Protein AF-Q4W294-F1 (afdb_monomer_lite)

Foldseek 3Di:
DDPCVVVDDVVVVDDDDDDDPDDDKDWDFAPPDDPPDGRIDIDD

Organism: Cistugo seabrae (NCBI:txid712048)

InterPro domains:
  IPR001545 Gonadotropin, beta subunit [SM00068] (1-44)
  IPR006208 Glycoprotein hormone subunit beta [PF00007] (8-44)
  IPR029034 Cystine-knot cytokine [G3DSA:2.10.90.10] (3-44)
  IPR029034 Cystine-knot cytokine [SSF57501] (7-44)

Sequence (44 aa):
DINGKLFLPKYALSQDVCTYRDFVYKTVEIPGCPRHVSPYFSFP

Radius of gyration: 20.92 Å; chains: 1; bounding box: 34×23×50 Å

Structure (mmCIF, N/CA/C/O backbone):
data_AF-Q4W294-F1
#
_entry.id   AF-Q4W294-F1
#
loop_
_atom_site.group_PDB
_atom_site.id
_atom_site.type_symbol
_atom_site.label_atom_id
_atom_site.label_alt_id
_atom_site.label_comp_id
_atom_site.label_asym_id
_atom_site.label_entity_id
_atom_site.label_seq_id
_atom_site.pdbx_PDB_ins_code
_atom_site.Cartn_x
_atom_site.Cartn_y
_atom_site.Cartn_z
_atom_site.occupancy
_atom_site.B_iso_or_equiv
_atom_site.auth_seq_id
_atom_site.auth_comp_id
_atom_site.auth_asym_id
_atom_site.auth_atom_id
_atom_site.pdbx_PDB_model_num
ATOM 1 N N . ASP A 1 1 ? -11.314 18.493 36.628 1.00 57.19 1 ASP A N 1
ATOM 2 C CA . ASP A 1 1 ? -11.766 17.525 35.619 1.00 57.19 1 ASP A CA 1
ATOM 3 C C . ASP A 1 1 ? -10.776 16.365 35.601 1.00 57.19 1 ASP A C 1
ATOM 5 O O . ASP A 1 1 ? -9.605 16.594 35.320 1.00 57.19 1 ASP A O 1
ATOM 9 N N . ILE A 1 2 ? -11.179 15.177 36.061 1.00 69.88 2 ILE A N 1
ATOM 10 C CA . ILE A 1 2 ? -10.305 13.993 36.097 1.00 69.88 2 ILE A CA 1
ATOM 11 C C . ILE A 1 2 ? -10.618 13.187 34.840 1.00 69.88 2 ILE A C 1
ATOM 13 O O . ILE A 1 2 ? -11.724 12.671 34.695 1.00 69.88 2 ILE A O 1
ATOM 17 N N . ASN A 1 3 ? -9.652 13.067 33.928 1.00 76.38 3 ASN A N 1
ATOM 18 C CA . ASN A 1 3 ? -9.826 12.292 32.704 1.00 76.38 3 ASN A CA 1
ATOM 19 C C . ASN A 1 3 ? -9.869 10.789 33.032 1.00 76.38 3 ASN A C 1
ATOM 21 O O . ASN A 1 3 ? -8.839 10.115 33.091 1.00 76.38 3 ASN A O 1
ATOM 25 N N . GLY A 1 4 ? -11.078 10.265 33.250 1.00 79.69 4 GLY A N 1
ATO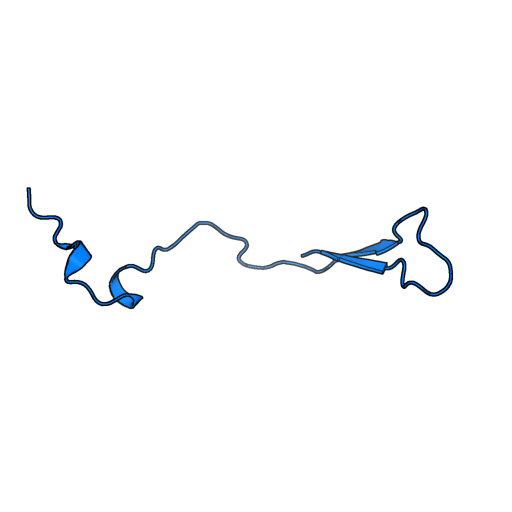M 26 C CA . GLY A 1 4 ? -11.329 8.868 33.619 1.00 79.69 4 GLY A CA 1
ATOM 27 C C . GLY A 1 4 ? -10.827 7.835 32.605 1.00 79.69 4 GLY A C 1
ATOM 28 O O . GLY A 1 4 ? -10.666 6.670 32.959 1.00 79.69 4 GLY A O 1
ATOM 29 N N . LYS A 1 5 ? -10.499 8.250 31.371 1.00 80.19 5 LYS A N 1
ATOM 30 C CA . LYS A 1 5 ? -9.898 7.370 30.356 1.00 80.19 5 LYS A CA 1
ATOM 31 C C . LYS A 1 5 ? -8.519 6.851 30.771 1.00 80.19 5 LYS A C 1
ATOM 33 O O . LYS A 1 5 ? -8.130 5.783 30.318 1.00 80.19 5 LYS A O 1
ATOM 38 N N . LEU A 1 6 ? -7.798 7.557 31.650 1.00 82.75 6 LEU A N 1
ATOM 39 C CA . LEU A 1 6 ? -6.475 7.133 32.127 1.00 82.75 6 LEU A CA 1
ATOM 40 C C . LEU A 1 6 ? -6.517 5.799 32.894 1.00 82.75 6 LEU A C 1
ATOM 42 O O . LEU A 1 6 ? -5.531 5.070 32.917 1.00 82.75 6 LEU A O 1
ATOM 46 N N . PHE A 1 7 ? -7.660 5.478 33.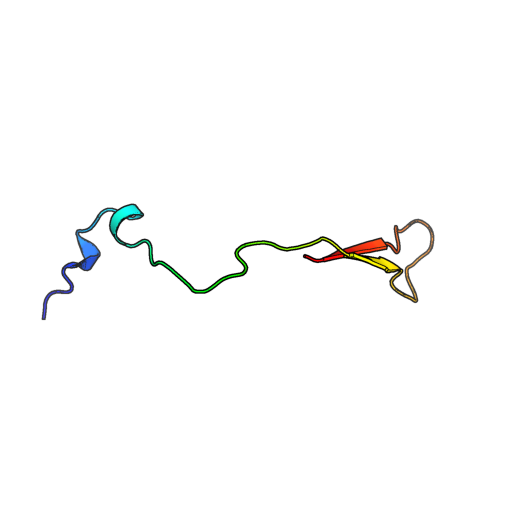502 1.00 85.81 7 PHE A N 1
ATOM 47 C CA . PHE A 1 7 ? -7.851 4.265 34.299 1.00 85.81 7 PHE A CA 1
ATOM 48 C C . PHE A 1 7 ? -8.424 3.098 33.491 1.00 85.81 7 PHE A C 1
ATOM 50 O O . PHE A 1 7 ? -8.586 2.002 34.027 1.00 85.81 7 PHE A O 1
ATOM 57 N N . LEU A 1 8 ? -8.743 3.317 32.214 1.00 87.12 8 LEU A N 1
ATOM 58 C CA . LEU A 1 8 ? -9.261 2.265 31.357 1.00 87.12 8 LEU A CA 1
ATOM 59 C C . LEU A 1 8 ? -8.107 1.448 30.760 1.00 87.12 8 LEU A C 1
ATOM 61 O O . LEU A 1 8 ? -7.105 2.011 30.310 1.00 87.12 8 LEU A O 1
ATOM 65 N N . PRO A 1 9 ? -8.235 0.115 30.709 1.00 83.62 9 PRO A N 1
ATOM 66 C CA . PRO A 1 9 ? -7.270 -0.719 30.012 1.00 83.62 9 PRO A CA 1
ATOM 67 C C . PRO A 1 9 ? -7.277 -0.403 28.508 1.00 83.62 9 PRO A C 1
ATOM 69 O O . PRO A 1 9 ? -8.309 -0.043 27.945 1.00 83.62 9 PRO A O 1
ATOM 72 N N . LYS A 1 10 ? -6.130 -0.565 27.832 1.00 81.38 10 LYS A N 1
ATOM 73 C CA . LYS A 1 10 ? -5.926 -0.107 26.439 1.00 81.38 10 LYS A CA 1
ATOM 74 C C . LYS A 1 10 ? -6.989 -0.591 25.446 1.00 81.38 10 LYS A C 1
ATOM 76 O O . LYS A 1 10 ? -7.336 0.150 24.537 1.00 81.38 10 LYS A O 1
ATOM 81 N N . TYR A 1 11 ? -7.529 -1.797 25.623 1.00 80.69 11 TYR A N 1
ATOM 82 C CA . TYR A 1 11 ? -8.583 -2.321 24.748 1.00 80.69 11 TYR A CA 1
ATOM 83 C C . TYR A 1 11 ? -9.902 -1.535 24.864 1.00 80.69 11 TYR A C 1
ATOM 85 O O . TYR A 1 11 ? -10.617 -1.405 23.879 1.00 80.69 11 TYR A O 1
ATOM 93 N N . ALA A 1 12 ? -10.203 -0.957 26.033 1.00 85.94 12 ALA A N 1
ATOM 94 C CA . ALA A 1 12 ? -11.370 -0.100 26.262 1.00 85.94 12 ALA A CA 1
ATOM 95 C C . ALA A 1 12 ? -11.149 1.346 25.775 1.00 85.94 12 ALA A C 1
ATOM 97 O O . ALA A 1 12 ? -12.069 2.159 25.800 1.00 85.94 12 ALA A O 1
ATOM 98 N N . LEU A 1 13 ? -9.927 1.661 25.332 1.00 87.69 13 LEU A N 1
ATOM 99 C CA . LEU A 1 13 ? -9.580 2.900 24.637 1.00 87.69 13 LEU A CA 1
ATOM 100 C C . LEU A 1 13 ? -9.578 2.733 23.110 1.00 87.69 13 LEU A C 1
ATOM 102 O O . LEU A 1 13 ? -9.315 3.707 22.407 1.00 87.69 13 LEU A O 1
ATOM 106 N N . SER A 1 14 ? -9.851 1.525 22.600 1.00 87.69 14 SER A N 1
ATOM 107 C CA . SER A 1 14 ? -10.003 1.283 21.166 1.00 87.69 14 SER A CA 1
ATOM 108 C C . SER A 1 14 ? -11.143 2.134 20.609 1.00 87.69 14 SER A C 1
ATOM 110 O O . SER A 1 14 ? -12.192 2.268 21.238 1.00 87.69 14 SER A O 1
ATOM 112 N N . GLN A 1 15 ? -10.929 2.721 19.436 1.00 87.81 15 GLN A N 1
ATOM 113 C CA . GLN 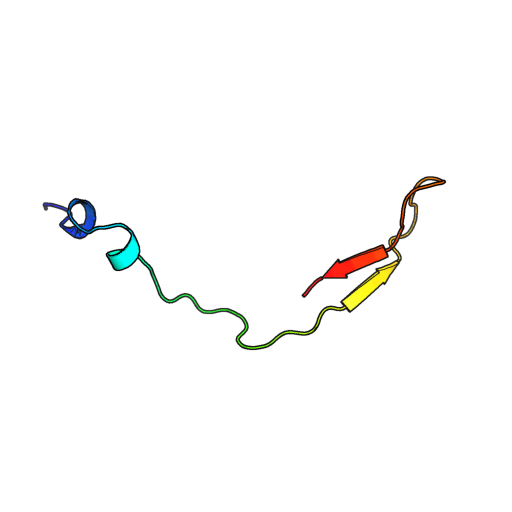A 1 15 ? -11.926 3.525 18.741 1.00 87.81 15 GLN A CA 1
ATOM 114 C C . GLN A 1 15 ? -12.278 2.856 17.423 1.00 87.81 15 GLN A C 1
ATOM 116 O O . GLN A 1 15 ? -11.389 2.451 16.673 1.00 87.81 15 GLN A O 1
ATOM 121 N N . ASP A 1 16 ? -13.568 2.808 17.126 1.00 90.56 16 ASP A N 1
ATOM 122 C CA . ASP A 1 16 ? -14.042 2.430 15.805 1.00 90.56 16 ASP A CA 1
ATOM 123 C C . ASP A 1 16 ? -13.819 3.610 14.855 1.00 90.56 16 ASP A C 1
ATOM 125 O O . ASP A 1 16 ? -14.440 4.669 14.982 1.00 90.56 16 ASP A O 1
ATOM 129 N N . VAL A 1 17 ? -12.883 3.443 13.922 1.00 93.12 17 VAL A N 1
ATOM 130 C CA . VAL A 1 17 ? -12.543 4.443 12.903 1.00 93.12 17 VAL A CA 1
ATOM 131 C C . VAL A 1 17 ? -13.086 4.020 11.541 1.00 93.12 17 VAL A C 1
ATOM 133 O O . VAL A 1 17 ? -13.150 2.834 11.220 1.00 93.12 17 VAL A O 1
ATOM 136 N N . CYS A 1 18 ? -13.474 4.991 10.713 1.00 95.56 18 CYS A N 1
ATOM 137 C CA . CYS A 1 18 ? -13.914 4.714 9.347 1.00 95.56 18 CYS A CA 1
ATOM 138 C C . CYS A 1 18 ? -12.722 4.247 8.494 1.00 95.56 18 CYS A C 1
ATOM 140 O O . CYS A 1 18 ? -11.726 4.961 8.382 1.00 95.56 18 CYS A O 1
ATOM 142 N N . THR A 1 19 ? -12.820 3.056 7.901 1.00 95.50 19 THR A N 1
ATOM 143 C CA . THR A 1 19 ? -11.795 2.458 7.031 1.00 95.50 19 THR A CA 1
ATOM 144 C C . THR A 1 19 ? -12.444 1.592 5.946 1.00 95.50 19 THR A C 1
ATOM 146 O O . THR A 1 19 ? -13.647 1.319 5.999 1.00 95.50 19 THR A O 1
ATOM 149 N N . TYR A 1 20 ? -11.663 1.159 4.953 1.00 96.56 20 TYR A N 1
ATOM 150 C CA . TYR A 1 20 ? -12.132 0.231 3.925 1.00 96.56 20 TYR A CA 1
ATOM 151 C C . TYR A 1 20 ? -12.550 -1.100 4.555 1.00 96.56 20 TYR A C 1
ATOM 153 O O . TYR A 1 20 ? -11.774 -1.726 5.275 1.00 96.56 20 TYR A O 1
ATOM 161 N N . ARG A 1 21 ? -13.780 -1.536 4.265 1.00 96.06 21 ARG A N 1
ATOM 162 C CA . ARG A 1 21 ? -14.294 -2.848 4.683 1.00 96.06 21 ARG A CA 1
ATOM 163 C C . ARG A 1 21 ? -13.690 -3.981 3.853 1.00 96.06 21 ARG A C 1
ATOM 165 O O . ARG A 1 21 ? -13.324 -5.007 4.408 1.00 96.06 21 ARG A O 1
ATOM 172 N N . ASP A 1 22 ? -13.562 -3.743 2.550 1.00 97.38 22 ASP A N 1
ATOM 173 C CA . ASP A 1 22 ? -12.998 -4.651 1.556 1.00 97.38 22 ASP A CA 1
ATOM 174 C C . ASP A 1 22 ? -12.102 -3.838 0.607 1.00 97.38 22 ASP A C 1
ATOM 176 O O . ASP A 1 22 ? -12.420 -2.688 0.288 1.00 97.38 22 ASP A O 1
ATOM 180 N N . PHE A 1 23 ? -10.984 -4.413 0.160 1.00 96.94 23 PHE A N 1
ATOM 181 C CA . PHE A 1 23 ? -10.035 -3.772 -0.757 1.00 96.94 23 PHE A CA 1
ATOM 182 C C . PHE A 1 23 ? -9.336 -4.812 -1.645 1.00 96.94 23 PHE A C 1
ATOM 184 O O . PHE A 1 23 ? -9.380 -6.012 -1.365 1.00 96.94 23 PHE A O 1
ATOM 191 N N . VAL A 1 24 ? -8.714 -4.363 -2.738 1.00 97.75 24 VAL A N 1
ATOM 192 C CA . VAL A 1 24 ? -8.043 -5.241 -3.707 1.00 97.75 24 VAL A CA 1
ATOM 193 C C . VAL A 1 24 ? -6.661 -4.693 -3.997 1.00 97.75 24 VAL A C 1
ATOM 195 O O . VAL A 1 24 ? -6.530 -3.600 -4.540 1.00 97.75 24 VAL A O 1
ATOM 198 N N . TYR A 1 25 ? -5.641 -5.510 -3.747 1.00 98.19 25 TYR A N 1
ATOM 199 C CA . TYR A 1 25 ? -4.275 -5.139 -4.077 1.00 98.19 25 TYR A CA 1
ATOM 200 C C . TYR A 1 25 ? -4.079 -4.943 -5.579 1.00 98.19 25 TYR A C 1
ATOM 202 O O . TYR A 1 25 ? -4.393 -5.815 -6.395 1.00 98.19 25 TYR A O 1
ATOM 210 N N . LYS A 1 26 ? -3.473 -3.815 -5.935 1.00 98.00 26 LYS A N 1
ATOM 211 C CA . LYS A 1 26 ? -2.985 -3.523 -7.282 1.00 98.00 26 LYS A CA 1
ATOM 212 C C . LYS A 1 26 ? -1.472 -3.453 -7.264 1.00 98.00 26 LYS A C 1
ATOM 214 O O . LYS A 1 26 ? -0.890 -2.940 -6.316 1.00 98.00 26 LYS A O 1
ATOM 219 N N . THR A 1 27 ? -0.845 -3.952 -8.325 1.00 98.44 27 THR A N 1
ATOM 220 C CA . THR A 1 27 ? 0.611 -3.908 -8.494 1.00 98.44 27 THR A CA 1
ATOM 221 C C . THR A 1 27 ? 0.964 -3.073 -9.711 1.00 98.44 27 THR A C 1
ATOM 223 O O . THR A 1 27 ? 0.355 -3.236 -10.768 1.00 98.44 27 THR A O 1
ATOM 226 N N . VAL A 1 28 ? 1.938 -2.183 -9.555 1.00 98.06 28 VAL A N 1
ATOM 227 C CA . VAL A 1 28 ? 2.453 -1.317 -10.621 1.00 98.06 28 VAL A CA 1
ATOM 228 C C . VAL A 1 28 ? 3.958 -1.482 -10.759 1.00 98.06 28 VAL A C 1
ATOM 230 O O . VAL A 1 28 ? 4.635 -1.863 -9.805 1.00 98.06 28 VAL A O 1
ATOM 233 N N . GLU A 1 29 ? 4.473 -1.178 -11.944 1.00 97.81 29 GLU A N 1
ATOM 234 C CA . GLU A 1 29 ? 5.905 -1.073 -12.205 1.00 97.81 29 GLU A CA 1
ATOM 235 C C . GLU A 1 29 ? 6.355 0.382 -12.000 1.00 97.81 29 GLU A C 1
ATOM 237 O O . GLU A 1 29 ? 5.830 1.302 -12.631 1.00 97.81 29 GLU A O 1
ATOM 242 N N . ILE A 1 30 ? 7.304 0.601 -11.090 1.00 97.31 30 ILE A N 1
ATOM 243 C CA . ILE A 1 30 ? 7.869 1.916 -10.788 1.00 97.31 30 ILE A CA 1
ATOM 244 C C . ILE A 1 30 ? 8.958 2.241 -11.822 1.00 97.31 30 ILE A C 1
ATOM 246 O O . ILE A 1 30 ? 9.926 1.487 -11.959 1.00 97.31 30 ILE A O 1
ATOM 250 N N . PRO A 1 31 ? 8.858 3.377 -12.536 1.00 97.44 31 PRO A N 1
ATOM 251 C CA . PRO A 1 31 ? 9.875 3.765 -13.501 1.00 97.44 31 PRO A CA 1
ATOM 252 C C . PRO A 1 31 ? 11.180 4.180 -12.805 1.00 97.44 31 PRO A C 1
ATOM 254 O O . PRO A 1 31 ? 11.175 4.768 -11.726 1.00 97.44 31 PRO A O 1
ATOM 257 N N . GLY A 1 32 ? 12.315 3.934 -13.463 1.00 96.69 32 GLY A N 1
ATOM 258 C CA . GLY A 1 32 ? 13.621 4.436 -13.018 1.00 96.69 32 GLY A CA 1
ATOM 259 C C . GLY A 1 32 ? 14.301 3.621 -11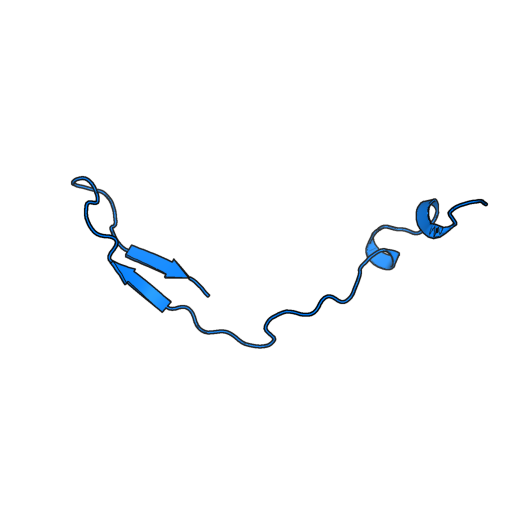.914 1.00 96.69 32 GLY A C 1
ATOM 260 O O . GLY A 1 32 ? 15.292 4.081 -11.346 1.00 96.69 32 GLY A O 1
ATOM 261 N N . CYS A 1 33 ? 13.815 2.417 -11.609 1.00 96.38 33 CYS A N 1
ATOM 262 C CA . CYS A 1 33 ? 14.478 1.543 -10.646 1.00 96.38 33 CYS A CA 1
ATOM 263 C C . CYS A 1 33 ? 15.911 1.170 -11.089 1.00 96.38 33 CYS A C 1
ATOM 265 O O . CYS A 1 33 ? 16.148 0.902 -12.272 1.00 96.38 33 CYS A O 1
ATOM 267 N N . PRO A 1 34 ? 16.881 1.117 -10.151 1.00 96.75 34 PRO A N 1
ATOM 268 C CA . PRO A 1 34 ? 18.226 0.633 -10.436 1.00 96.75 34 PRO A CA 1
ATOM 269 C C . PRO A 1 34 ? 18.237 -0.817 -10.929 1.00 96.75 34 PRO A C 1
ATOM 271 O O . PRO A 1 34 ? 17.331 -1.605 -10.653 1.00 96.75 34 PRO A O 1
ATOM 274 N N . ARG A 1 35 ? 19.324 -1.203 -11.608 1.00 93.94 35 ARG A N 1
ATOM 275 C CA . ARG A 1 35 ? 19.539 -2.605 -11.992 1.00 93.94 35 ARG A CA 1
ATOM 276 C C . ARG A 1 35 ? 19.572 -3.494 -10.745 1.00 93.94 35 ARG A C 1
ATOM 278 O O . ARG A 1 35 ? 20.159 -3.117 -9.735 1.00 93.94 35 ARG A O 1
ATOM 285 N N . HIS A 1 36 ? 18.989 -4.687 -10.867 1.00 95.44 36 HIS A N 1
ATOM 286 C CA . HIS A 1 36 ? 18.879 -5.699 -9.806 1.00 95.44 36 HIS A CA 1
ATOM 287 C C . HIS A 1 36 ? 17.963 -5.325 -8.626 1.00 95.44 36 HIS A C 1
ATOM 289 O O . HIS A 1 36 ? 18.074 -5.914 -7.554 1.00 95.44 36 HIS A O 1
ATOM 295 N N . VAL A 1 37 ? 17.030 -4.389 -8.824 1.00 96.88 37 VAL A N 1
ATOM 296 C CA . VAL A 1 37 ? 15.943 -4.098 -7.878 1.00 96.88 37 VAL A CA 1
ATOM 297 C C . VAL A 1 37 ? 14.610 -4.492 -8.515 1.00 96.88 37 VAL A C 1
ATOM 299 O O . VAL A 1 37 ? 14.429 -4.323 -9.718 1.00 96.88 37 VAL A O 1
ATOM 302 N N . SER A 1 38 ? 13.676 -5.021 -7.719 1.00 96.62 38 SER A N 1
ATOM 303 C CA . SER A 1 38 ? 12.303 -5.253 -8.182 1.00 96.62 38 SER A CA 1
ATOM 304 C C . SER A 1 38 ? 11.605 -3.910 -8.411 1.00 96.62 38 SER A C 1
ATOM 306 O O . SER A 1 38 ? 11.480 -3.145 -7.453 1.00 96.62 38 SER A O 1
ATOM 308 N N . PRO A 1 39 ? 11.110 -3.618 -9.626 1.00 97.12 39 PRO A N 1
ATOM 309 C CA . PRO A 1 39 ? 10.362 -2.393 -9.878 1.00 97.12 39 PRO A CA 1
ATOM 310 C C . PRO A 1 39 ? 8.898 -2.495 -9.428 1.00 97.12 39 PRO A C 1
ATOM 312 O O . PRO A 1 39 ? 8.162 -1.519 -9.512 1.00 97.12 39 PRO A O 1
ATOM 315 N N . TYR A 1 40 ? 8.446 -3.661 -8.967 1.00 98.00 40 TYR A N 1
ATOM 316 C CA . TYR A 1 40 ? 7.042 -3.887 -8.647 1.00 98.00 40 TYR A CA 1
ATOM 317 C C . TYR A 1 40 ? 6.675 -3.398 -7.246 1.00 98.00 40 TYR A C 1
ATOM 319 O O . TYR A 1 40 ? 7.314 -3.778 -6.263 1.00 98.00 40 TYR A O 1
ATOM 327 N N . PHE A 1 41 ? 5.603 -2.610 -7.160 1.00 97.69 41 PHE A N 1
ATOM 328 C CA . PHE A 1 41 ? 5.022 -2.139 -5.905 1.00 97.69 41 PHE A C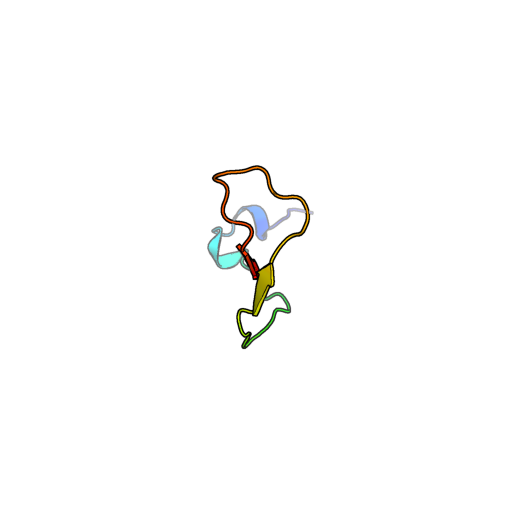A 1
ATOM 329 C C . PHE A 1 41 ? 3.532 -2.456 -5.838 1.00 97.69 41 PHE A C 1
ATOM 331 O O . PHE A 1 41 ? 2.789 -2.144 -6.770 1.00 97.69 41 PHE A O 1
ATOM 338 N N . SER A 1 42 ? 3.103 -3.047 -4.722 1.00 98.25 42 SER A N 1
ATOM 339 C CA . SER A 1 42 ? 1.708 -3.409 -4.477 1.00 98.25 42 SER A CA 1
ATOM 340 C C . SER A 1 42 ? 1.073 -2.491 -3.435 1.00 98.25 42 SER A C 1
ATOM 342 O O . SER A 1 42 ? 1.645 -2.275 -2.368 1.00 98.25 42 SER A O 1
ATOM 344 N N . PHE A 1 43 ? -0.127 -1.989 -3.719 1.00 97.31 43 PHE A N 1
ATOM 345 C CA . PHE A 1 43 ? -0.911 -1.137 -2.823 1.00 97.31 43 PHE A CA 1
ATOM 346 C C . PHE A 1 43 ? -2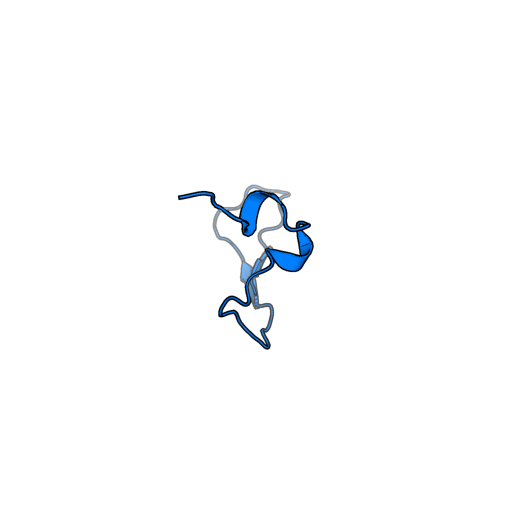.349 -1.653 -2.692 1.00 97.31 43 PHE A C 1
ATOM 348 O O . PHE A 1 43 ? -2.847 -2.240 -3.656 1.00 97.31 43 PHE A O 1
ATOM 355 N N . PRO A 1 44 ? -2.980 -1.494 -1.515 1.00 95.88 44 PRO A N 1
ATOM 356 C CA . PRO A 1 44 ? -4.362 -1.907 -1.272 1.00 95.88 44 PRO A CA 1
ATOM 357 C C . PRO A 1 44 ? -5.394 -1.057 -2.025 1.00 95.88 44 PRO A C 1
ATOM 359 O O . PRO A 1 44 ? -5.094 0.120 -2.337 1.00 95.88 44 PRO A O 1
#

Secondary structure (DSSP, 8-state):
---GGGGS-GGGG-------SS---EEEEPTTPPTTS--EEEE-

pLDDT: mean 91.26, std 8.87, range [57.19, 98.44]